Protein AF-A0A392NIC3-F1 (afdb_monomer)

Sequence (65 aa):
MVWIPVVDKATWNEVNKQKFEYLQSSMPWHSVRDPFIIEPSVIKYIKEVWNYTKRAILVALDPQG
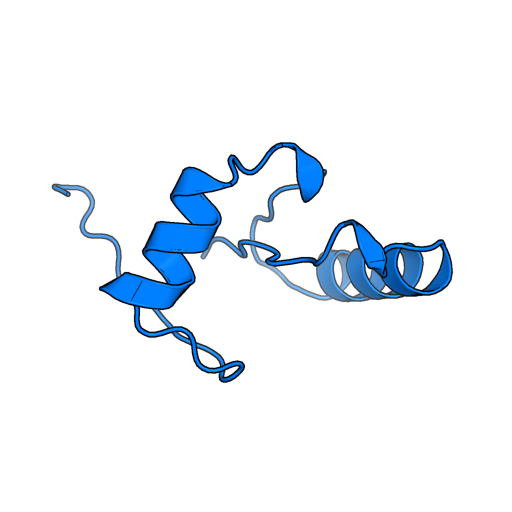
Secondary structure (DSSP, 8-state):
-EE-----TTT--HHHHHHHHHHHHH-SSEE-S-GGGS-HHHHHHHHHTS---SS----PPPTT-

Radius of gyration: 12.69 Å; Cα contacts (8 Å, |Δi|>4): 32; chains: 1; bounding box: 33×28×23 Å

Mean predicted aligned error: 5.09 Å

Structure (mmCIF, N/CA/C/O backbone):
data_AF-A0A392NIC3-F1
#
_entry.id   AF-A0A392NIC3-F1
#
loop_
_atom_site.group_PDB
_atom_site.id
_atom_site.type_symbol
_atom_site.label_atom_id
_atom_site.label_alt_id
_atom_site.label_comp_id
_atom_site.label_asym_id
_atom_site.label_entity_id
_atom_site.label_seq_id
_atom_site.pdbx_PDB_ins_code
_atom_site.Cartn_x
_atom_site.Cartn_y
_atom_site.Cartn_z
_atom_site.occupancy
_atom_site.B_iso_or_equiv
_atom_site.auth_seq_id
_atom_site.auth_comp_id
_atom_site.auth_asym_id
_atom_site.auth_atom_id
_atom_site.pdbx_PDB_model_num
ATOM 1 N N . MET A 1 1 ? -5.772 -14.135 -4.919 1.00 80.31 1 MET A N 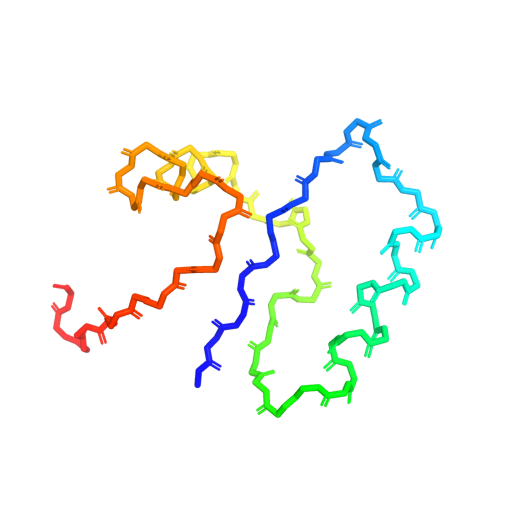1
ATOM 2 C CA . MET A 1 1 ? -5.589 -13.198 -3.787 1.00 80.31 1 MET A CA 1
ATOM 3 C C . MET A 1 1 ? -5.403 -11.796 -4.342 1.00 80.31 1 MET A C 1
ATOM 5 O O . MET A 1 1 ? -4.819 -11.671 -5.417 1.00 80.31 1 MET A O 1
ATOM 9 N N . VAL A 1 2 ? -5.924 -10.780 -3.651 1.00 86.25 2 VAL A N 1
ATOM 10 C CA . VAL A 1 2 ? -5.793 -9.367 -4.037 1.00 86.25 2 VAL A CA 1
ATOM 11 C C . VAL A 1 2 ? -4.989 -8.639 -2.964 1.00 86.25 2 VAL A C 1
ATOM 13 O O . VAL A 1 2 ? -5.301 -8.750 -1.781 1.00 86.25 2 VAL A O 1
ATOM 16 N N . TRP A 1 3 ? -3.960 -7.902 -3.369 1.00 87.88 3 TRP A N 1
ATOM 17 C CA . TRP A 1 3 ? -3.187 -7.028 -2.497 1.00 87.88 3 TRP A CA 1
ATOM 18 C C . TRP A 1 3 ? -3.702 -5.588 -2.593 1.00 87.88 3 TRP A C 1
ATOM 20 O O . TRP A 1 3 ? -3.689 -4.978 -3.665 1.00 87.88 3 TRP A O 1
ATOM 30 N N . ILE A 1 4 ? -4.145 -5.046 -1.458 1.00 89.62 4 ILE A N 1
ATOM 31 C CA . ILE A 1 4 ? -4.629 -3.668 -1.333 1.00 89.62 4 ILE A CA 1
ATOM 32 C C . ILE A 1 4 ? -3.533 -2.830 -0.651 1.00 89.62 4 ILE A C 1
ATOM 34 O O . ILE A 1 4 ? -3.312 -2.993 0.553 1.00 89.62 4 ILE A O 1
ATOM 38 N N . PRO A 1 5 ? -2.814 -1.954 -1.379 1.00 89.94 5 PRO A N 1
ATOM 39 C CA . PRO A 1 5 ? -1.780 -1.115 -0.787 1.00 89.94 5 PRO A CA 1
ATOM 40 C C . PRO A 1 5 ? -2.396 0.015 0.048 1.00 89.94 5 PRO A C 1
ATOM 42 O O . PRO A 1 5 ? -3.089 0.883 -0.471 1.00 89.94 5 PRO A O 1
ATOM 45 N N . VAL A 1 6 ? -2.105 0.037 1.350 1.00 88.69 6 VAL A N 1
ATOM 46 C CA . VAL A 1 6 ? -2.469 1.148 2.244 1.00 88.69 6 VAL A CA 1
ATOM 47 C C . VAL A 1 6 ? -1.255 2.057 2.406 1.00 88.69 6 VAL A C 1
ATOM 49 O O . VAL A 1 6 ? -0.319 1.721 3.134 1.00 88.69 6 VAL A O 1
ATOM 52 N N . VAL A 1 7 ? -1.266 3.200 1.720 1.00 88.00 7 VAL A N 1
ATOM 53 C CA . VAL A 1 7 ? -0.162 4.173 1.715 1.00 88.00 7 VAL A CA 1
ATOM 54 C C . VAL A 1 7 ? -0.598 5.500 2.331 1.00 88.00 7 VAL A C 1
ATOM 56 O O . VAL A 1 7 ? -1.774 5.860 2.289 1.00 88.00 7 VAL A O 1
ATOM 59 N N . ASP A 1 8 ? 0.349 6.237 2.904 1.00 86.94 8 ASP A N 1
ATOM 60 C CA . ASP A 1 8 ? 0.117 7.603 3.368 1.00 86.94 8 ASP A CA 1
ATOM 61 C C . ASP A 1 8 ? 0.565 8.599 2.290 1.00 86.94 8 A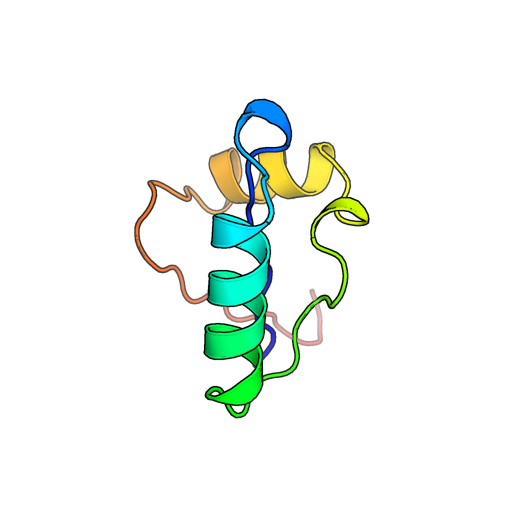SP A C 1
ATOM 63 O O . ASP A 1 8 ? 1.745 8.660 1.942 1.00 86.94 8 ASP A O 1
ATOM 67 N N . LYS A 1 9 ? -0.385 9.393 1.779 1.00 87.44 9 LYS A N 1
ATOM 68 C CA . LYS A 1 9 ? -0.134 10.424 0.760 1.00 87.44 9 LYS A CA 1
ATOM 69 C C . LYS A 1 9 ? 0.909 11.444 1.222 1.00 87.44 9 LYS A C 1
ATOM 71 O O . LYS A 1 9 ? 1.685 11.906 0.395 1.00 87.44 9 LYS A O 1
ATOM 76 N N . ALA A 1 10 ? 0.962 11.761 2.518 1.00 90.19 10 ALA A N 1
ATOM 77 C CA . ALA A 1 10 ? 1.884 12.762 3.056 1.00 90.19 10 ALA A CA 1
ATOM 78 C C . ALA A 1 10 ? 3.354 12.311 3.025 1.00 90.19 10 ALA A C 1
ATOM 80 O O . ALA A 1 10 ? 4.255 13.146 3.01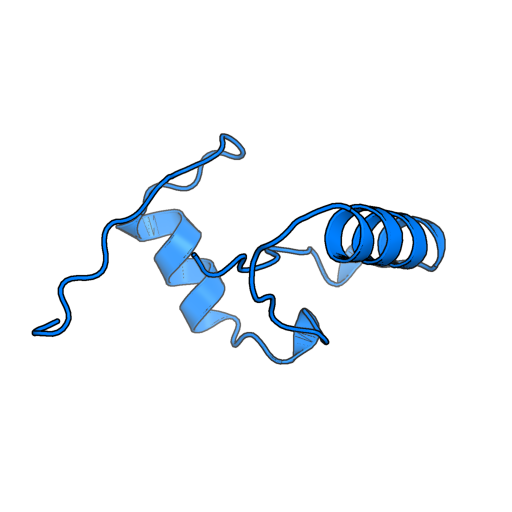4 1.00 90.19 10 ALA A O 1
ATOM 81 N N . THR A 1 11 ? 3.602 11.000 3.006 1.00 90.25 11 THR A N 1
ATOM 82 C CA . THR A 1 11 ? 4.960 10.430 2.996 1.00 90.25 11 THR A CA 1
ATOM 83 C C . THR A 1 11 ? 5.322 9.786 1.659 1.00 90.25 11 THR A C 1
ATOM 85 O O . THR A 1 11 ? 6.443 9.302 1.492 1.00 90.25 11 THR A O 1
ATOM 88 N N . TRP A 1 12 ? 4.405 9.776 0.687 1.00 92.56 12 TRP A N 1
ATOM 89 C CA . TRP A 1 12 ? 4.643 9.161 -0.611 1.00 92.56 12 TRP A CA 1
ATOM 90 C C . TRP A 1 12 ? 5.699 9.925 -1.414 1.00 92.56 12 TRP A C 1
ATOM 92 O O . TRP A 1 12 ? 5.625 11.137 -1.588 1.00 92.56 12 TRP A O 1
ATOM 102 N N . ASN A 1 13 ? 6.688 9.193 -1.915 1.00 95.06 13 ASN A N 1
ATOM 103 C CA . ASN A 1 13 ? 7.797 9.719 -2.700 1.00 95.06 13 ASN A CA 1
ATOM 104 C C . ASN A 1 13 ? 8.298 8.640 -3.673 1.00 95.06 13 ASN A C 1
ATOM 106 O O . ASN A 1 13 ? 7.811 7.506 -3.664 1.00 95.06 13 ASN A O 1
ATOM 110 N N . GLU A 1 14 ? 9.291 8.981 -4.493 1.00 95.94 14 GLU A N 1
ATOM 111 C CA . GLU A 1 14 ? 9.823 8.065 -5.508 1.00 95.94 14 GLU A CA 1
ATOM 112 C C . GLU A 1 14 ? 10.423 6.784 -4.901 1.00 95.94 14 GLU A C 1
ATOM 114 O O . GLU A 1 14 ? 10.244 5.698 -5.443 1.00 95.94 14 GLU A O 1
ATOM 119 N N . VAL A 1 15 ? 11.052 6.874 -3.723 1.00 96.25 15 VAL A N 1
ATOM 120 C CA . VAL A 1 15 ? 11.609 5.705 -3.018 1.00 96.25 15 VAL A CA 1
ATOM 121 C C . VAL A 1 15 ? 10.499 4.730 -2.608 1.00 96.25 15 VAL A C 1
ATOM 123 O O . VAL A 1 15 ? 10.616 3.519 -2.803 1.00 96.25 15 VAL A O 1
ATOM 126 N N . ASN A 1 16 ? 9.393 5.249 -2.070 1.00 93.94 16 ASN A N 1
ATOM 127 C CA . ASN A 1 16 ? 8.227 4.446 -1.702 1.00 93.94 16 ASN A CA 1
ATOM 128 C C . ASN A 1 16 ? 7.560 3.813 -2.929 1.00 93.94 16 ASN A C 1
ATOM 130 O O . ASN A 1 16 ? 7.159 2.648 -2.869 1.00 93.94 16 ASN A O 1
ATOM 134 N N . LYS A 1 17 ? 7.497 4.546 -4.044 1.00 94.12 17 LYS A N 1
ATOM 135 C CA . LYS A 1 17 ? 6.970 4.047 -5.316 1.00 94.12 17 LYS A CA 1
ATOM 136 C C . LYS A 1 17 ? 7.807 2.892 -5.870 1.00 94.12 17 LYS A C 1
ATOM 138 O O . LYS A 1 17 ? 7.255 1.829 -6.135 1.00 94.12 17 LYS A O 1
ATOM 143 N N . GLN A 1 18 ? 9.128 3.047 -5.954 1.00 95.94 18 GLN A N 1
ATOM 144 C CA . GLN A 1 18 ? 10.026 1.985 -6.429 1.00 95.94 18 GLN A CA 1
ATOM 145 C C . GLN A 1 18 ? 9.930 0.728 -5.559 1.00 95.94 18 GLN A C 1
ATOM 147 O O . GLN A 1 18 ? 9.867 -0.393 -6.066 1.00 95.94 18 GLN A O 1
ATOM 152 N N . LYS A 1 19 ? 9.857 0.903 -4.233 1.00 93.81 19 LYS A N 1
ATOM 153 C CA . LYS A 1 19 ? 9.638 -0.212 -3.305 1.00 93.81 19 LYS A CA 1
ATOM 154 C C . LYS A 1 19 ? 8.304 -0.915 -3.566 1.00 93.81 19 LYS A C 1
ATOM 156 O O . LYS A 1 19 ? 8.251 -2.143 -3.532 1.00 93.81 19 LYS A O 1
ATOM 161 N N . PHE A 1 20 ? 7.235 -0.158 -3.807 1.00 93.06 20 PHE A N 1
ATOM 162 C CA . PHE A 1 20 ? 5.924 -0.711 -4.135 1.00 93.06 20 PHE A CA 1
ATOM 163 C C . PHE A 1 20 ? 5.959 -1.515 -5.442 1.00 93.06 20 PHE A C 1
ATOM 165 O O . PHE A 1 20 ? 5.522 -2.663 -5.446 1.00 93.06 20 PHE A O 1
ATOM 172 N N . GLU A 1 21 ? 6.543 -0.972 -6.510 1.00 93.94 21 GLU A N 1
ATOM 173 C CA . GLU A 1 21 ? 6.671 -1.648 -7.811 1.00 93.94 21 GLU A CA 1
ATO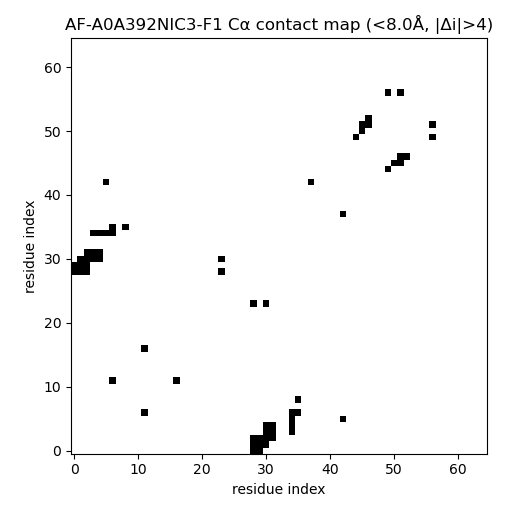M 174 C C . GLU A 1 21 ? 7.525 -2.925 -7.721 1.00 93.94 21 GLU A C 1
ATOM 176 O O . GLU A 1 21 ? 7.182 -3.960 -8.301 1.00 93.94 21 GLU A O 1
ATOM 181 N N . TYR A 1 22 ? 8.599 -2.898 -6.927 1.00 95.00 22 TYR A N 1
ATOM 182 C CA . TYR A 1 22 ? 9.412 -4.081 -6.647 1.00 95.00 22 TYR A CA 1
ATOM 183 C C . TYR A 1 22 ? 8.606 -5.180 -5.932 1.00 95.00 22 TYR A C 1
ATOM 185 O O . TYR A 1 22 ? 8.617 -6.343 -6.345 1.00 95.00 22 TYR A O 1
ATOM 193 N N . LEU A 1 23 ? 7.852 -4.824 -4.888 1.00 92.19 23 LEU A N 1
ATOM 194 C CA . LEU A 1 23 ? 6.984 -5.777 -4.187 1.00 92.19 23 LEU A CA 1
ATOM 195 C C . LEU A 1 23 ? 5.864 -6.294 -5.099 1.00 92.19 23 LEU A C 1
ATOM 197 O O . LEU A 1 23 ? 5.553 -7.479 -5.084 1.00 92.19 23 LEU A O 1
ATOM 201 N N . GLN A 1 24 ? 5.288 -5.428 -5.931 1.00 91.94 24 GLN A N 1
ATOM 202 C CA . GLN A 1 24 ? 4.248 -5.811 -6.878 1.00 91.94 24 GLN A CA 1
ATOM 203 C C . GLN A 1 24 ? 4.760 -6.811 -7.920 1.00 91.94 24 GLN A C 1
ATOM 205 O O . GLN A 1 24 ? 4.080 -7.792 -8.202 1.00 91.94 24 GLN A O 1
ATOM 210 N N . SER A 1 25 ? 5.946 -6.578 -8.488 1.00 93.12 25 SER A N 1
ATOM 211 C CA . SER A 1 25 ? 6.524 -7.450 -9.523 1.00 93.12 25 SER A CA 1
ATOM 212 C C . SER A 1 25 ? 6.978 -8.815 -8.996 1.00 93.12 25 SER A C 1
ATOM 214 O O . SER A 1 25 ? 7.019 -9.779 -9.757 1.00 93.12 25 SER A O 1
ATOM 216 N N . SER A 1 26 ? 7.298 -8.912 -7.703 1.00 91.81 26 SER A N 1
ATOM 217 C CA . SER A 1 26 ? 7.759 -10.154 -7.068 1.00 91.81 26 SER A CA 1
ATOM 218 C C . SER A 1 26 ? 6.632 -11.041 -6.534 1.00 91.81 26 SER A C 1
ATOM 220 O O . SER A 1 26 ? 6.884 -12.201 -6.205 1.00 91.81 26 SER A O 1
ATOM 222 N N . MET A 1 27 ? 5.396 -10.540 -6.452 1.00 87.94 27 MET A N 1
ATOM 223 C CA . MET A 1 27 ? 4.270 -11.296 -5.901 1.00 87.94 27 MET A CA 1
ATOM 224 C C . MET A 1 27 ? 3.313 -11.813 -6.986 1.00 87.94 27 MET A C 1
ATOM 226 O O . MET A 1 27 ? 2.967 -11.080 -7.907 1.00 87.94 27 MET A O 1
ATOM 230 N N . PRO A 1 28 ? 2.789 -13.050 -6.860 1.00 89.00 28 PRO A N 1
ATOM 231 C CA . PRO A 1 28 ? 1.874 -13.640 -7.843 1.00 89.00 28 PRO A CA 1
ATOM 232 C C . PRO A 1 28 ? 0.417 -13.151 -7.701 1.00 89.00 28 PRO A C 1
ATOM 234 O O . PRO A 1 28 ? -0.501 -13.764 -8.244 1.00 89.00 28 PRO A O 1
ATOM 237 N N . TRP A 1 29 ? 0.159 -12.103 -6.913 1.00 88.56 29 TRP A N 1
ATOM 238 C CA . TRP A 1 29 ? -1.190 -11.636 -6.578 1.00 88.56 29 TRP A CA 1
ATOM 239 C C . TRP A 1 29 ? -1.599 -10.436 -7.432 1.00 88.56 29 TRP A C 1
ATOM 241 O O . TRP A 1 29 ? -0.772 -9.598 -7.780 1.00 88.56 29 TRP A O 1
ATOM 251 N N . HIS A 1 30 ? -2.896 -10.304 -7.715 1.00 87.56 30 HIS A N 1
ATOM 252 C CA . HIS A 1 30 ? -3.421 -9.075 -8.309 1.00 87.56 30 HIS A CA 1
ATOM 253 C C . HIS A 1 30 ? -3.301 -7.928 -7.301 1.00 87.56 30 HIS A C 1
ATOM 255 O O . HIS A 1 30 ? -3.556 -8.126 -6.116 1.00 87.56 30 HIS A O 1
ATOM 261 N N . SER A 1 31 ? -2.956 -6.726 -7.753 1.00 90.56 31 SER A N 1
ATOM 262 C CA . SER A 1 31 ? -2.876 -5.543 -6.894 1.00 90.56 31 SER A CA 1
ATOM 263 C C . SER A 1 31 ? -3.524 -4.326 -7.544 1.00 90.56 31 SER A C 1
ATOM 265 O O . SER A 1 31 ? -3.653 -4.243 -8.769 1.00 90.56 31 SER A O 1
ATOM 267 N N . VAL A 1 32 ? -3.914 -3.361 -6.712 1.00 90.62 32 VAL A N 1
ATOM 268 C CA . VAL A 1 32 ? -4.304 -2.027 -7.184 1.00 90.62 32 VAL A CA 1
ATOM 269 C C . VAL A 1 32 ? -3.043 -1.290 -7.645 1.00 90.62 32 VAL A C 1
ATOM 271 O O . VAL A 1 32 ? -2.154 -1.050 -6.835 1.00 90.62 32 VAL A O 1
ATOM 274 N N . ARG A 1 33 ? -2.952 -0.958 -8.943 1.00 87.25 33 ARG A N 1
ATOM 275 C CA . ARG A 1 33 ? -1.747 -0.350 -9.548 1.00 87.25 33 ARG A CA 1
ATOM 276 C C . ARG A 1 33 ? -1.448 1.059 -9.044 1.00 87.25 33 ARG A C 1
ATOM 278 O O . ARG A 1 33 ? -0.287 1.382 -8.843 1.00 87.25 33 ARG A O 1
ATOM 285 N N . ASP A 1 34 ? -2.477 1.884 -8.878 1.00 90.25 34 ASP A N 1
ATOM 286 C CA . ASP A 1 34 ? -2.347 3.222 -8.303 1.00 90.25 34 ASP A CA 1
ATOM 287 C C . ASP A 1 34 ? -2.943 3.217 -6.888 1.00 90.25 34 ASP A C 1
ATOM 289 O O . ASP A 1 34 ? -4.168 3.188 -6.750 1.00 90.25 34 ASP A O 1
ATOM 293 N N . PRO A 1 35 ? -2.120 3.247 -5.825 1.00 90.44 35 PRO A N 1
ATOM 294 C CA . PRO A 1 35 ? -2.612 3.265 -4.450 1.00 90.44 35 PRO A CA 1
ATOM 295 C C . PRO A 1 35 ? -3.525 4.458 -4.128 1.00 90.44 35 PRO A C 1
ATOM 297 O O . PRO A 1 35 ? -4.282 4.404 -3.159 1.00 90.44 35 PRO A O 1
ATOM 300 N N . PHE A 1 36 ? -3.471 5.541 -4.908 1.00 91.88 36 PHE A N 1
ATOM 301 C CA . PHE A 1 36 ? -4.235 6.758 -4.638 1.00 91.88 36 PHE A CA 1
ATOM 302 C C . PHE A 1 36 ? -5.672 6.740 -5.142 1.00 91.88 36 PHE A C 1
ATOM 304 O O . PHE A 1 36 ? -6.442 7.606 -4.717 1.00 91.88 36 PHE A O 1
ATOM 311 N N . ILE A 1 37 ? -6.039 5.760 -5.976 1.00 92.75 37 ILE A N 1
ATOM 312 C CA . ILE A 1 37 ? -7.431 5.539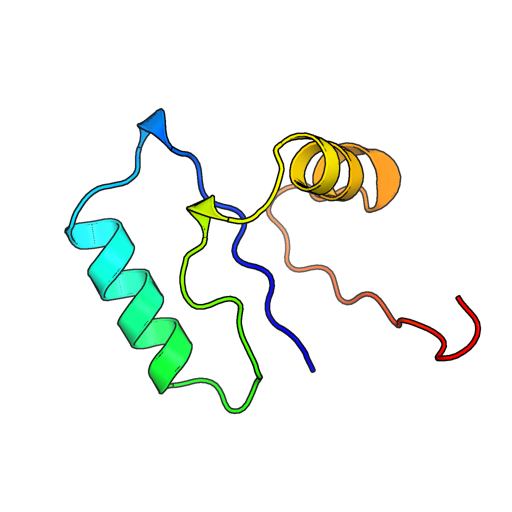 -6.393 1.00 92.75 37 ILE 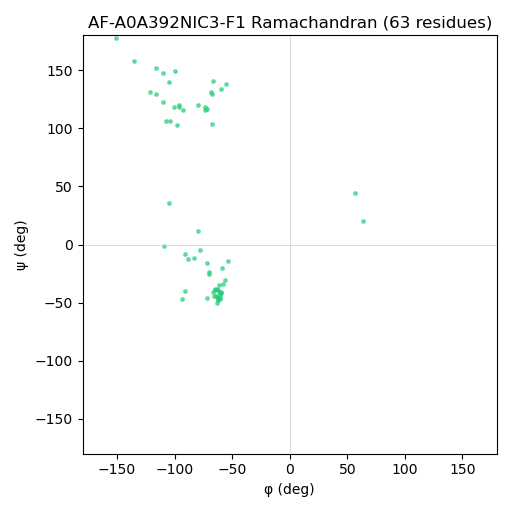A CA 1
ATOM 313 C C . ILE A 1 37 ? -8.291 4.978 -5.251 1.00 92.75 37 ILE A C 1
ATOM 315 O O . ILE A 1 37 ? -9.516 5.002 -5.321 1.00 92.75 37 ILE A O 1
ATOM 319 N N . ILE A 1 38 ? -7.659 4.459 -4.193 1.00 92.19 38 ILE A N 1
ATOM 320 C CA . ILE A 1 38 ? -8.370 3.921 -3.039 1.00 92.19 38 ILE A CA 1
ATOM 321 C C . ILE A 1 38 ? -8.937 5.088 -2.226 1.00 92.19 38 ILE A C 1
ATOM 323 O O . ILE A 1 38 ? -8.206 5.903 -1.658 1.00 92.19 38 ILE A O 1
ATOM 327 N N . GLU A 1 39 ? -10.263 5.137 -2.168 1.00 91.88 39 GLU A N 1
ATOM 328 C CA . GLU A 1 39 ? -11.036 6.115 -1.409 1.00 91.88 39 GLU A CA 1
ATOM 329 C C . GLU A 1 39 ? -10.628 6.136 0.082 1.00 91.88 39 GLU A C 1
ATOM 331 O O . GLU A 1 39 ? -10.476 5.076 0.705 1.00 91.88 39 GLU A O 1
ATOM 336 N N . PRO A 1 40 ? -10.506 7.318 0.717 1.00 91.00 40 PRO A N 1
ATOM 337 C CA . PRO A 1 40 ? -10.183 7.417 2.143 1.00 91.00 40 PRO A CA 1
ATOM 338 C C . PRO A 1 40 ? -11.153 6.653 3.058 1.00 91.00 40 PRO A C 1
ATOM 340 O O . PRO A 1 40 ? -10.741 6.147 4.103 1.00 91.00 40 PRO A O 1
ATOM 343 N N . SER A 1 41 ? -12.426 6.536 2.666 1.00 93.38 41 SER A N 1
ATOM 344 C CA . SER A 1 41 ? -13.451 5.767 3.386 1.00 93.38 41 SER A CA 1
ATOM 345 C C . SER A 1 41 ? -13.129 4.268 3.435 1.00 93.38 41 SER A C 1
ATOM 347 O O . SER A 1 41 ? -13.296 3.641 4.481 1.00 93.38 41 SER A O 1
ATOM 349 N N . VAL A 1 42 ? -12.576 3.711 2.354 1.00 91.69 42 VAL A N 1
ATOM 350 C CA . VAL A 1 42 ? -12.116 2.315 2.290 1.00 91.69 42 VAL A CA 1
ATOM 351 C C . VAL A 1 42 ? -10.931 2.107 3.230 1.00 91.69 42 VAL A C 1
ATOM 353 O O . VAL A 1 42 ? -10.910 1.154 4.007 1.00 91.69 42 VAL A O 1
ATOM 356 N N . ILE A 1 43 ? -9.968 3.036 3.238 1.00 90.56 43 ILE A N 1
ATOM 357 C CA . ILE A 1 43 ? -8.828 2.981 4.166 1.00 90.56 43 ILE A CA 1
ATOM 358 C C . ILE A 1 43 ? -9.295 3.055 5.625 1.00 90.56 43 ILE A C 1
ATOM 360 O O . ILE A 1 43 ? -8.769 2.333 6.475 1.00 90.56 43 ILE A O 1
ATOM 364 N N . LYS A 1 44 ? -10.282 3.909 5.923 1.00 91.81 44 LYS A N 1
ATOM 365 C CA . LYS A 1 44 ? -10.887 4.012 7.257 1.00 91.81 44 LYS A CA 1
ATOM 366 C C . LYS A 1 44 ? -11.519 2.685 7.678 1.00 91.81 44 LYS A C 1
ATOM 368 O O . LYS A 1 44 ? -11.224 2.200 8.764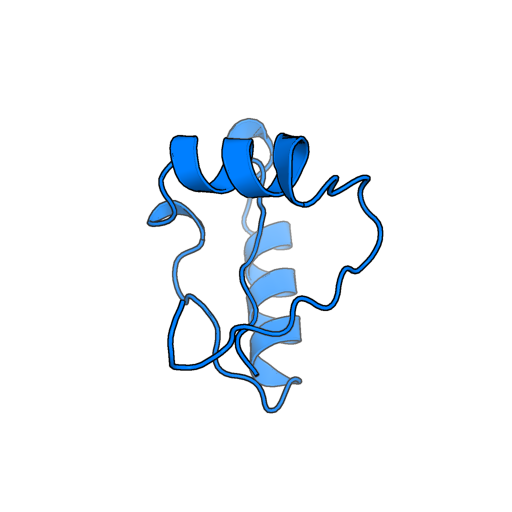 1.00 91.81 44 LYS A O 1
ATOM 373 N N . TYR A 1 45 ? -12.292 2.056 6.795 1.00 92.19 45 TYR A N 1
ATOM 374 C CA . TYR A 1 45 ? -12.902 0.751 7.048 1.00 92.19 45 TYR A CA 1
ATOM 375 C C . TYR A 1 45 ? -11.856 -0.348 7.315 1.00 92.19 45 TYR A C 1
ATOM 377 O O . TYR A 1 45 ? -11.972 -1.078 8.296 1.00 92.19 45 TYR A O 1
ATOM 385 N N . ILE A 1 46 ? -10.782 -0.419 6.518 1.00 90.25 46 ILE A N 1
ATOM 386 C CA . ILE A 1 46 ? -9.673 -1.370 6.739 1.00 90.25 46 ILE A CA 1
ATOM 387 C C . ILE A 1 46 ? -9.020 -1.152 8.117 1.00 90.25 46 ILE A C 1
ATOM 389 O O . ILE A 1 46 ? -8.676 -2.106 8.815 1.00 90.25 46 ILE A O 1
ATOM 393 N N . LYS A 1 47 ? -8.835 0.102 8.537 1.00 88.62 47 LYS A N 1
ATOM 394 C CA . LYS A 1 47 ? -8.229 0.416 9.840 1.00 88.62 47 LYS A CA 1
ATOM 395 C C . LYS A 1 47 ? -9.156 0.096 11.009 1.00 88.62 47 LYS A C 1
ATOM 397 O O . LYS A 1 47 ? -8.699 -0.488 11.983 1.00 88.62 47 LYS A O 1
ATOM 402 N N . GLU A 1 48 ? -10.423 0.481 10.917 1.00 92.12 48 GLU A N 1
ATOM 403 C CA . GLU A 1 48 ? -11.357 0.455 12.047 1.00 92.12 48 GLU A CA 1
ATOM 404 C C . GLU A 1 48 ? -12.132 -0.862 12.153 1.00 92.12 48 GLU A C 1
ATOM 406 O O . GLU A 1 48 ? -12.302 -1.376 13.254 1.00 92.12 48 GLU A O 1
ATOM 411 N N . VAL A 1 49 ? -12.571 -1.432 11.027 1.00 91.06 49 VAL A N 1
ATOM 412 C CA . VAL A 1 49 ? -13.422 -2.635 11.003 1.00 91.06 49 VAL A CA 1
ATOM 413 C C . VAL A 1 49 ? -12.587 -3.898 10.870 1.00 91.06 49 VAL A C 1
ATOM 415 O O . VAL A 1 49 ? -12.772 -4.840 11.634 1.00 91.06 49 VAL A O 1
ATOM 418 N N . TRP A 1 50 ? -11.619 -3.915 9.949 1.00 87.94 50 TRP A N 1
ATOM 419 C CA . TRP A 1 50 ? -10.675 -5.039 9.859 1.00 87.94 50 TRP A CA 1
ATOM 420 C C . TRP A 1 50 ? -9.580 -4.975 10.929 1.00 87.94 50 TRP A C 1
ATOM 422 O O . TRP A 1 50 ? -8.787 -5.904 11.043 1.00 87.94 50 TRP A O 1
ATOM 432 N N . ASN A 1 51 ? -9.543 -3.901 11.727 1.00 87.69 51 ASN A N 1
ATOM 433 C CA . ASN A 1 51 ? -8.587 -3.694 12.811 1.00 87.69 51 ASN A CA 1
ATOM 434 C C . ASN A 1 51 ? -7.117 -3.763 12.341 1.00 87.69 51 ASN A C 1
ATOM 436 O O . ASN A 1 51 ? -6.255 -4.393 12.967 1.00 87.69 51 ASN A O 1
ATOM 440 N N . TYR A 1 52 ? -6.814 -3.121 11.206 1.00 85.94 52 TYR A N 1
ATOM 441 C CA . TYR A 1 52 ? -5.452 -3.059 10.679 1.00 85.94 52 TYR A CA 1
ATOM 442 C C . TYR A 1 52 ? -4.515 -2.227 11.565 1.00 85.94 52 TYR A C 1
ATOM 444 O O . TYR A 1 52 ? -4.481 -0.998 11.512 1.00 85.94 52 TYR A O 1
ATOM 452 N N . THR A 1 53 ? -3.669 -2.925 12.326 1.00 84.88 53 THR A N 1
ATOM 453 C CA . THR A 1 53 ? -2.695 -2.363 13.283 1.00 84.88 53 THR A CA 1
ATOM 454 C C . THR A 1 53 ? -1.247 -2.418 12.771 1.00 84.88 53 THR A C 1
ATOM 456 O O . THR A 1 53 ? -0.308 -2.621 13.540 1.00 84.88 53 THR A O 1
ATOM 459 N N . LYS A 1 54 ? -1.038 -2.234 11.455 1.00 78.62 54 LYS A N 1
ATOM 460 C CA . LYS A 1 54 ? 0.272 -2.372 10.765 1.00 78.62 54 LYS A CA 1
ATOM 461 C C . LYS A 1 54 ? 0.868 -3.789 10.797 1.00 78.62 54 LYS A C 1
ATOM 463 O O . LYS A 1 54 ? 2.066 -3.967 10.590 1.00 78.62 54 LYS A O 1
ATOM 468 N N . ARG A 1 55 ? 0.035 -4.798 11.042 1.00 76.75 55 ARG A N 1
ATOM 469 C CA . ARG A 1 55 ? 0.365 -6.221 10.887 1.00 76.75 55 ARG A CA 1
ATOM 470 C C . ARG A 1 55 ? -0.406 -6.767 9.695 1.00 76.75 55 ARG A C 1
ATOM 472 O O . ARG A 1 55 ? -1.499 -6.285 9.420 1.00 76.75 55 ARG A O 1
ATOM 479 N N . ALA A 1 56 ? 0.161 -7.737 8.981 1.00 72.69 56 ALA A N 1
ATOM 480 C CA . ALA A 1 56 ? -0.524 -8.347 7.846 1.00 72.69 56 ALA A CA 1
ATOM 481 C C . ALA A 1 56 ? -1.845 -8.985 8.308 1.00 72.69 56 ALA A C 1
ATOM 483 O O . ALA A 1 56 ? -1.869 -9.687 9.318 1.00 72.69 56 ALA A O 1
ATOM 484 N N . ILE A 1 57 ? -2.925 -8.730 7.569 1.00 73.56 57 ILE A N 1
ATOM 485 C CA . ILE A 1 57 ? -4.248 -9.307 7.818 1.00 73.56 57 ILE A CA 1
ATOM 486 C C . ILE A 1 57 ? -4.663 -10.059 6.561 1.00 73.56 57 ILE A C 1
ATOM 488 O O . ILE A 1 57 ? -4.563 -9.524 5.457 1.00 73.56 57 ILE A O 1
ATOM 492 N N . LEU A 1 58 ? -5.110 -11.300 6.737 1.00 75.31 58 LEU A N 1
ATOM 493 C CA . LEU A 1 58 ? -5.752 -12.080 5.690 1.00 75.31 58 LEU A CA 1
ATOM 494 C C . LEU A 1 58 ? -7.261 -12.014 5.919 1.00 75.31 58 LEU A C 1
ATOM 496 O O . LEU A 1 58 ? -7.743 -12.448 6.962 1.00 75.31 58 LEU A O 1
ATOM 500 N N . VAL A 1 59 ? -7.991 -11.468 4.951 1.00 72.00 59 VAL A N 1
ATOM 501 C CA . VAL A 1 59 ? -9.456 -11.418 4.973 1.00 72.00 59 VAL A CA 1
ATOM 502 C C . VAL A 1 59 ? -9.969 -12.373 3.906 1.00 72.00 59 VAL A C 1
ATOM 504 O O . VAL A 1 59 ? -9.598 -12.254 2.737 1.00 72.00 59 VAL A O 1
ATOM 507 N N . ALA A 1 60 ? -10.793 -13.338 4.309 1.00 77.25 60 ALA A N 1
ATOM 508 C CA . ALA A 1 60 ? -11.555 -14.145 3.370 1.00 77.25 60 ALA A CA 1
ATOM 509 C C . ALA A 1 60 ? -12.776 -13.329 2.936 1.00 77.25 60 ALA A C 1
ATOM 511 O O . ALA A 1 60 ? -13.571 -12.921 3.777 1.00 77.25 60 ALA A O 1
ATOM 512 N N . LEU A 1 61 ? -12.887 -13.063 1.636 1.00 69.69 61 LEU A N 1
ATOM 513 C CA . LEU A 1 61 ? -14.100 -12.509 1.046 1.00 69.69 61 LEU A CA 1
ATOM 514 C C . LEU A 1 61 ? -14.937 -13.696 0.569 1.00 69.69 61 LEU A C 1
ATOM 516 O O . LEU A 1 61 ? -14.478 -14.453 -0.292 1.00 69.69 61 LEU A O 1
ATOM 520 N N . ASP A 1 62 ? -16.117 -13.885 1.156 1.00 76.31 62 ASP A N 1
ATOM 521 C CA . ASP A 1 62 ? -17.104 -14.812 0.610 1.00 76.31 62 ASP A CA 1
ATOM 522 C C . ASP A 1 62 ? -17.604 -14.217 -0.718 1.00 76.31 62 ASP A C 1
ATOM 524 O O . ASP A 1 62 ? -17.935 -13.029 -0.759 1.00 76.31 62 ASP A O 1
ATOM 528 N N . PRO A 1 63 ? -17.660 -14.973 -1.827 1.00 66.75 63 PRO A N 1
ATOM 529 C CA . PRO A 1 63 ? -18.322 -14.507 -3.044 1.00 66.75 63 PRO A CA 1
ATOM 530 C C . PRO A 1 63 ? -19.777 -14.034 -2.840 1.00 66.75 63 PRO A C 1
ATOM 532 O O . PRO A 1 63 ? -20.304 -13.377 -3.738 1.00 66.75 63 PRO A O 1
ATOM 535 N N . GLN A 1 64 ? -20.422 -14.333 -1.704 1.00 71.75 64 GLN A N 1
ATOM 536 C CA . GLN A 1 64 ? -21.756 -13.826 -1.346 1.00 71.75 64 GLN A CA 1
ATOM 537 C C . GLN A 1 64 ? -21.783 -12.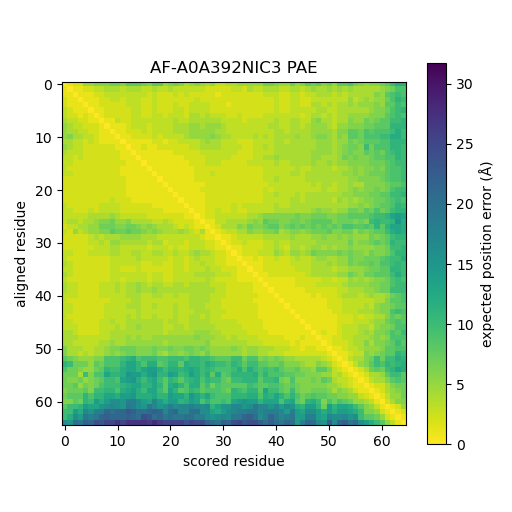507 -0.547 1.00 71.75 64 GLN A C 1
ATOM 539 O O . GLN A 1 64 ? -22.866 -11.932 -0.416 1.00 71.75 64 GLN A O 1
ATOM 544 N N . GLY A 1 65 ? -20.633 -11.991 -0.091 1.00 54.25 65 GLY A N 1
ATOM 545 C CA . GLY A 1 65 ? -20.528 -10.731 0.664 1.00 54.25 65 GLY A CA 1
ATOM 546 C C . GLY A 1 65 ? -20.068 -10.910 2.101 1.00 54.25 65 GLY A C 1
ATOM 547 O O . GLY A 1 65 ? -20.876 -11.400 2.917 1.00 54.25 65 GLY A O 1
#

Solvent-accessible surface area (backbone atoms only — not comparable to full-atom values): 4382 Å² total; per-residue (Å²): 111,78,47,79,66,88,77,58,79,92,75,63,46,72,70,56,48,54,53,48,54,52,54,53,73,74,44,98,50,51,61,62,88,59,56,79,76,60,52,69,66,57,56,49,43,44,41,69,73,71,55,51,78,91,56,95,79,90,79,86,78,56,98,87,111

InterPro domains:
  IPR039299 Protein SIEVE ELEMENT OCCLUSION [PTHR33232] (1-65)

Organism: NCBI:txid97028

pLDDT: mean 87.22, std 8.18, range [54.25, 96.25]

Foldseek 3Di:
DEDQDDDDPVPDDPVVLVVVVVVVVPDPHHYDNDNVVDDVVNVVCCCPVVVCPVDDDDDDDDPVD